Protein AF-A0A962V2A2-F1 (afdb_monomer_lite)

Structure (mmCIF, N/CA/C/O backbone):
data_AF-A0A962V2A2-F1
#
_entry.id   AF-A0A962V2A2-F1
#
loop_
_atom_site.group_PDB
_atom_site.id
_atom_site.type_symbol
_atom_site.label_atom_id
_atom_site.label_alt_id
_atom_site.label_comp_id
_atom_site.label_asym_id
_atom_site.label_entity_id
_atom_site.label_seq_id
_atom_site.pdbx_PDB_ins_code
_atom_site.Cartn_x
_atom_site.Cartn_y
_atom_site.Cartn_z
_atom_site.occupancy
_atom_site.B_iso_or_equiv
_atom_site.auth_seq_id
_atom_site.auth_comp_id
_atom_site.auth_asym_id
_atom_site.auth_atom_id
_atom_site.pdbx_PDB_model_num
ATOM 1 N N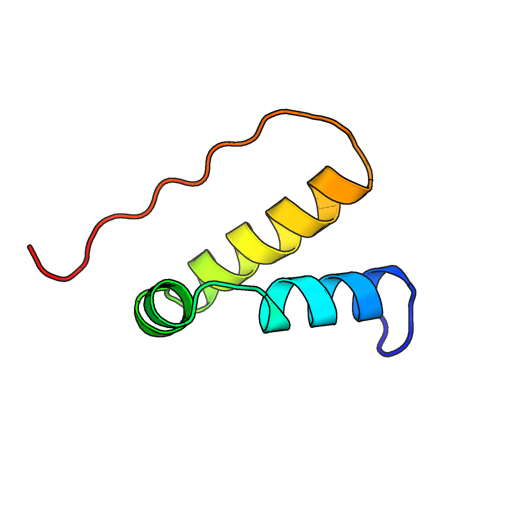 . LEU A 1 1 ? 1.594 -12.347 -10.434 1.00 69.25 1 LEU A N 1
ATOM 2 C CA . LEU A 1 1 ? 2.749 -11.486 -10.794 1.00 69.25 1 LEU A CA 1
ATOM 3 C C . LEU A 1 1 ? 3.989 -12.361 -10.912 1.00 69.25 1 LEU A C 1
ATOM 5 O O . LEU A 1 1 ? 4.159 -13.236 -10.076 1.00 69.25 1 LEU A O 1
ATOM 9 N N . ARG A 1 2 ? 4.819 -12.196 -11.951 1.00 78.38 2 ARG A N 1
ATOM 10 C CA . ARG A 1 2 ? 6.081 -12.953 -12.048 1.00 78.38 2 ARG A CA 1
ATOM 11 C C . ARG A 1 2 ? 7.170 -12.223 -11.248 1.00 78.38 2 ARG A C 1
ATOM 13 O O . ARG A 1 2 ? 7.350 -11.024 -11.499 1.00 78.38 2 ARG A O 1
ATOM 20 N N . PRO A 1 3 ? 7.892 -12.890 -10.331 1.00 69.31 3 PRO A N 1
ATOM 21 C CA . PRO A 1 3 ? 9.046 -12.299 -9.654 1.00 69.31 3 PRO A CA 1
ATOM 22 C C . PRO A 1 3 ? 10.041 -11.745 -10.686 1.00 69.31 3 PRO A C 1
ATOM 24 O O . PRO A 1 3 ? 10.337 -12.413 -11.674 1.00 69.31 3 PRO A O 1
ATOM 27 N N . GLY A 1 4 ? 10.485 -10.497 -10.515 1.00 75.12 4 GLY A N 1
ATOM 28 C CA . GLY A 1 4 ? 11.398 -9.819 -11.451 1.00 75.12 4 GLY A CA 1
ATOM 29 C C . GLY A 1 4 ? 10.752 -9.168 -12.686 1.00 75.12 4 GLY A C 1
ATOM 30 O O . GLY A 1 4 ? 11.449 -8.501 -13.447 1.00 75.12 4 GLY A O 1
ATOM 31 N N . SER A 1 5 ? 9.436 -9.298 -12.887 1.00 87.69 5 SER A N 1
ATOM 32 C CA . SER A 1 5 ? 8.720 -8.525 -13.917 1.00 87.69 5 SER A CA 1
ATOM 33 C C . SER A 1 5 ? 8.618 -7.039 -13.550 1.00 87.69 5 SER A C 1
ATOM 35 O O . SER A 1 5 ? 8.691 -6.684 -12.374 1.00 87.69 5 SER A O 1
ATOM 37 N N . HIS A 1 6 ? 8.387 -6.167 -14.539 1.00 87.19 6 HIS A N 1
ATOM 38 C CA . HIS A 1 6 ? 8.139 -4.738 -14.299 1.00 87.19 6 HIS A CA 1
ATOM 39 C C . HIS A 1 6 ? 7.006 -4.508 -13.290 1.00 87.19 6 HIS A C 1
ATOM 41 O O . HIS A 1 6 ? 7.193 -3.769 -12.329 1.00 87.19 6 HIS A O 1
ATOM 47 N N . ALA A 1 7 ? 5.881 -5.210 -13.456 1.00 87.50 7 ALA A N 1
ATOM 48 C CA . ALA A 1 7 ? 4.757 -5.148 -12.525 1.00 87.50 7 ALA A CA 1
ATOM 49 C C . ALA A 1 7 ? 5.115 -5.697 -11.131 1.00 87.50 7 ALA A C 1
ATOM 51 O O . ALA A 1 7 ? 4.684 -5.153 -10.123 1.00 87.50 7 ALA A O 1
ATOM 52 N N . GLY A 1 8 ? 5.944 -6.745 -11.055 1.00 89.69 8 GLY A N 1
ATOM 53 C CA . GLY A 1 8 ? 6.442 -7.267 -9.779 1.00 89.69 8 GLY A CA 1
ATOM 54 C C . GLY A 1 8 ? 7.343 -6.272 -9.041 1.00 89.69 8 GLY A C 1
ATOM 55 O O . GLY A 1 8 ? 7.193 -6.087 -7.840 1.00 89.69 8 GLY A O 1
ATOM 56 N N . ARG A 1 9 ? 8.240 -5.582 -9.758 1.00 91.44 9 ARG A N 1
ATOM 57 C CA . ARG A 1 9 ? 9.074 -4.514 -9.184 1.00 91.44 9 ARG A CA 1
ATOM 58 C C . ARG A 1 9 ? 8.231 -3.320 -8.738 1.00 91.44 9 ARG A C 1
ATOM 60 O O . ARG A 1 9 ? 8.497 -2.761 -7.683 1.00 91.44 9 ARG A O 1
ATOM 67 N N . ALA A 1 10 ? 7.229 -2.944 -9.527 1.00 92.31 10 ALA A N 1
ATOM 68 C CA . ALA A 1 10 ? 6.303 -1.880 -9.166 1.00 92.31 10 ALA A CA 1
ATOM 69 C C . ALA A 1 10 ? 5.526 -2.226 -7.887 1.00 92.31 10 ALA A C 1
ATOM 71 O O . ALA A 1 10 ? 5.477 -1.404 -6.980 1.00 92.31 10 ALA A O 1
ATOM 72 N N . LEU A 1 11 ? 5.024 -3.462 -7.763 1.00 92.56 11 LEU A N 1
ATOM 73 C CA . LEU A 1 11 ? 4.380 -3.923 -6.532 1.00 92.56 11 LEU A CA 1
ATOM 74 C C . LEU A 1 11 ? 5.328 -3.869 -5.326 1.00 92.56 11 LEU A C 1
ATOM 76 O O . LEU A 1 11 ? 4.917 -3.421 -4.263 1.00 92.56 11 LEU A O 1
ATOM 80 N N . GLN A 1 12 ? 6.588 -4.281 -5.491 1.00 92.50 12 GLN A N 1
ATOM 81 C CA . GLN A 1 12 ? 7.586 -4.202 -4.420 1.00 92.50 12 GLN A CA 1
ATOM 82 C C . GLN A 1 12 ? 7.747 -2.760 -3.919 1.00 92.50 12 GLN A C 1
ATOM 84 O O . GLN A 1 12 ? 7.664 -2.515 -2.724 1.00 92.50 12 GLN A O 1
ATOM 89 N N . ILE A 1 13 ? 7.885 -1.800 -4.840 1.00 93.12 13 ILE A N 1
ATOM 90 C CA . ILE A 1 13 ? 7.991 -0.374 -4.502 1.00 93.12 13 ILE A CA 1
ATOM 91 C C . ILE A 1 13 ? 6.719 0.120 -3.800 1.00 93.12 13 ILE A C 1
ATOM 93 O O . ILE A 1 13 ? 6.815 0.850 -2.819 1.00 93.12 13 ILE A O 1
ATOM 97 N N . ILE A 1 14 ? 5.533 -0.280 -4.273 1.00 93.12 14 ILE A N 1
ATOM 98 C CA . ILE A 1 14 ? 4.259 0.087 -3.637 1.00 93.12 14 ILE A CA 1
ATOM 99 C C . ILE A 1 14 ? 4.250 -0.367 -2.177 1.00 93.12 14 ILE A C 1
ATOM 101 O O . ILE A 1 14 ? 3.979 0.452 -1.306 1.00 93.12 14 ILE A O 1
ATOM 105 N N . LEU A 1 15 ? 4.606 -1.625 -1.910 1.00 92.00 15 LEU A N 1
ATOM 106 C CA . LEU A 1 15 ? 4.660 -2.172 -0.553 1.00 92.00 15 LEU A CA 1
ATOM 107 C C . LEU A 1 15 ? 5.735 -1.492 0.309 1.00 92.00 15 LEU A C 1
ATOM 109 O O . LEU A 1 15 ? 5.470 -1.187 1.467 1.00 92.00 15 LEU A O 1
ATOM 113 N N . ASP A 1 16 ? 6.909 -1.191 -0.253 1.00 92.06 16 ASP A N 1
ATOM 114 C CA . ASP A 1 16 ? 7.998 -0.508 0.463 1.00 92.06 16 ASP A CA 1
ATOM 115 C C . ASP A 1 16 ? 7.642 0.946 0.833 1.00 92.06 16 ASP A C 1
ATOM 117 O O . ASP A 1 16 ? 8.141 1.482 1.823 1.00 92.06 16 ASP A O 1
ATOM 121 N N . THR A 1 17 ? 6.786 1.596 0.036 1.00 92.25 17 THR A N 1
ATOM 122 C CA . THR A 1 17 ? 6.295 2.966 0.285 1.00 92.25 17 THR A CA 1
ATOM 123 C C . THR A 1 17 ? 4.966 3.021 1.035 1.00 92.25 17 THR A C 1
ATOM 125 O O . THR A 1 17 ? 4.515 4.113 1.388 1.00 92.25 17 THR A O 1
ATOM 128 N N . PHE A 1 18 ? 4.336 1.870 1.280 1.00 91.25 18 PHE A N 1
ATOM 129 C CA . PHE A 1 18 ? 3.051 1.802 1.961 1.00 91.25 18 PHE A CA 1
ATOM 130 C C . PHE A 1 18 ? 3.206 2.303 3.406 1.00 91.25 18 PHE A C 1
ATOM 132 O O . PHE A 1 18 ? 4.183 1.942 4.075 1.00 91.25 18 PHE A O 1
ATOM 139 N N . PRO A 1 19 ? 2.281 3.132 3.924 1.00 90.31 19 PRO A N 1
ATOM 140 C CA . PRO A 1 19 ? 2.385 3.626 5.289 1.00 90.31 19 PRO A CA 1
ATOM 141 C C . PRO A 1 19 ? 2.458 2.464 6.281 1.00 90.31 19 PRO A C 1
ATOM 143 O O . PRO A 1 19 ? 1.620 1.563 6.278 1.00 90.31 19 PRO A O 1
ATOM 146 N N . ARG A 1 20 ? 3.475 2.482 7.146 1.00 88.62 20 ARG A N 1
ATOM 147 C CA . ARG A 1 20 ? 3.738 1.399 8.101 1.00 88.62 20 ARG A CA 1
ATOM 148 C C . ARG A 1 20 ? 2.543 1.136 9.022 1.00 88.62 20 ARG A C 1
ATOM 150 O O . ARG A 1 20 ? 2.212 -0.018 9.270 1.00 88.62 20 ARG A O 1
ATOM 157 N N . ASP A 1 21 ? 1.898 2.193 9.500 1.00 87.38 21 ASP A N 1
ATOM 158 C CA . ASP A 1 21 ? 0.734 2.073 10.380 1.00 87.38 21 ASP A CA 1
ATOM 159 C C . ASP A 1 21 ? -0.446 1.427 9.647 1.00 87.38 21 ASP A C 1
ATOM 161 O O . ASP A 1 21 ? -1.138 0.582 10.209 1.00 87.38 21 ASP A O 1
ATOM 165 N N . GLU A 1 22 ? -0.634 1.747 8.365 1.00 84.19 22 GLU A N 1
ATOM 166 C CA . GLU A 1 22 ? -1.661 1.108 7.546 1.00 84.19 22 GLU A CA 1
ATOM 167 C C . GLU A 1 22 ? -1.341 -0.365 7.291 1.00 84.19 22 GLU A C 1
ATOM 169 O O . GLU A 1 22 ? -2.238 -1.188 7.436 1.00 84.19 22 GLU A O 1
ATOM 174 N N . LEU A 1 23 ? -0.078 -0.705 7.009 1.00 85.94 23 LEU A N 1
ATOM 175 C CA . LEU A 1 23 ? 0.405 -2.085 6.871 1.00 85.94 23 LEU A CA 1
ATOM 176 C C . LEU A 1 23 ? 0.097 -2.942 8.105 1.00 85.94 23 LEU A C 1
ATOM 178 O O . LEU A 1 23 ? -0.305 -4.091 7.961 1.00 85.94 23 LEU A O 1
ATOM 182 N N . PHE A 1 24 ? 0.281 -2.399 9.311 1.00 85.19 24 PHE A N 1
ATOM 183 C CA . PHE A 1 24 ? 0.008 -3.130 10.554 1.00 85.19 24 PHE A CA 1
ATOM 184 C C . PHE A 1 24 ? -1.477 -3.215 10.908 1.00 85.19 24 PHE A C 1
ATOM 186 O O . PHE A 1 24 ? -1.879 -4.102 11.656 1.00 85.19 24 PHE A O 1
ATOM 193 N N . GLN A 1 25 ? -2.278 -2.280 10.406 1.00 86.00 25 GLN A N 1
ATOM 194 C CA . GLN A 1 25 ? -3.708 -2.201 10.686 1.00 86.00 25 GLN A CA 1
ATOM 195 C C . GLN A 1 25 ? -4.571 -2.861 9.602 1.00 86.00 25 GLN A C 1
ATOM 197 O O . GLN A 1 25 ? -5.757 -3.055 9.821 1.00 86.00 25 GLN A O 1
ATOM 202 N N . ALA A 1 26 ? -4.030 -3.144 8.417 1.00 88.19 26 ALA A N 1
ATOM 203 C CA . ALA A 1 26 ? -4.776 -3.765 7.330 1.00 88.19 26 ALA A CA 1
ATOM 204 C C . ALA A 1 26 ? -4.756 -5.288 7.473 1.00 88.19 26 ALA A C 1
ATOM 206 O O . ALA A 1 26 ? -3.743 -5.885 7.839 1.00 88.19 26 ALA A O 1
ATOM 207 N N . THR A 1 27 ? -5.870 -5.923 7.131 1.00 90.12 27 THR A N 1
ATOM 208 C CA . THR A 1 27 ? -5.888 -7.365 6.873 1.00 90.12 27 THR A CA 1
ATOM 209 C C . THR A 1 27 ? -5.097 -7.692 5.602 1.00 90.12 27 THR A C 1
ATOM 211 O O . THR A 1 27 ? -4.829 -6.821 4.771 1.00 90.12 27 THR A O 1
ATOM 214 N N . GLU A 1 28 ? -4.726 -8.962 5.424 1.00 91.00 28 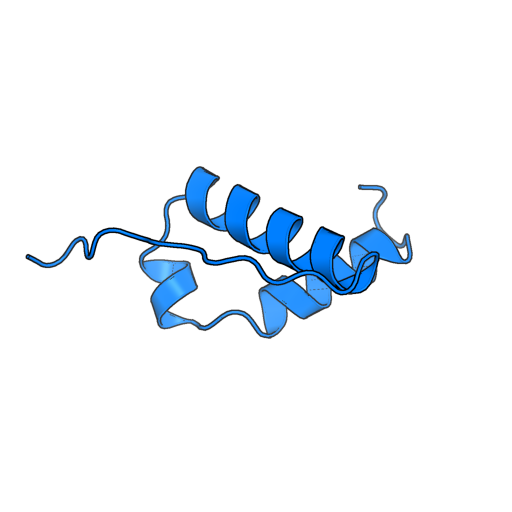GLU A N 1
ATOM 215 C CA . GLU A 1 28 ? -4.041 -9.416 4.206 1.00 91.00 28 GLU A CA 1
ATOM 216 C C . GLU A 1 28 ? -4.856 -9.095 2.940 1.00 91.00 28 GLU A C 1
ATOM 218 O O . GLU A 1 28 ? -4.296 -8.600 1.960 1.00 91.00 28 GLU A O 1
ATOM 223 N N . ASP A 1 29 ? -6.178 -9.282 2.993 1.00 91.19 29 ASP A N 1
ATOM 224 C CA . ASP A 1 29 ? -7.089 -8.994 1.882 1.00 91.19 29 ASP A CA 1
ATOM 225 C C . ASP A 1 29 ? -7.145 -7.491 1.560 1.00 91.19 29 ASP A C 1
ATOM 227 O O . ASP A 1 29 ? -7.020 -7.090 0.402 1.00 91.19 29 ASP A O 1
ATOM 231 N N . GLU A 1 30 ? -7.250 -6.629 2.577 1.00 91.31 30 GLU A N 1
ATOM 232 C CA . GLU A 1 30 ? -7.246 -5.170 2.389 1.00 91.31 30 GLU A CA 1
ATOM 233 C C . GLU A 1 30 ? -5.919 -4.664 1.814 1.00 91.31 30 GLU A C 1
ATOM 235 O O . GLU A 1 30 ? -5.897 -3.769 0.956 1.00 91.31 30 GLU A O 1
ATOM 240 N N . LEU A 1 31 ? -4.804 -5.238 2.273 1.00 91.44 31 LEU A N 1
ATOM 241 C CA . LEU A 1 31 ? -3.476 -4.911 1.772 1.00 91.44 31 LEU A CA 1
ATOM 242 C C . LEU A 1 31 ? -3.321 -5.356 0.315 1.00 91.44 31 LEU A C 1
ATOM 244 O O . LEU A 1 31 ? -2.777 -4.606 -0.504 1.00 91.44 31 LEU A O 1
ATOM 248 N N . PHE A 1 32 ? -3.820 -6.544 -0.025 1.00 92.06 32 PHE A N 1
ATOM 249 C CA . PHE A 1 32 ? -3.825 -7.063 -1.387 1.00 92.06 32 PHE A CA 1
ATOM 250 C C . PHE A 1 32 ? -4.634 -6.159 -2.325 1.00 92.06 32 PHE A C 1
ATOM 252 O O . PHE A 1 32 ? -4.102 -5.688 -3.338 1.00 92.06 32 PHE A O 1
ATOM 259 N N . ASP A 1 33 ? -5.877 -5.841 -1.964 1.00 92.44 33 ASP A N 1
ATOM 260 C CA . ASP A 1 33 ? -6.777 -5.016 -2.774 1.00 92.44 33 ASP A CA 1
ATOM 261 C C . ASP A 1 33 ? -6.239 -3.596 -2.984 1.00 92.44 33 ASP A C 1
ATOM 263 O O . ASP A 1 33 ? -6.308 -3.042 -4.093 1.00 92.44 33 ASP A O 1
ATOM 267 N N . SER A 1 34 ? -5.651 -3.013 -1.938 1.00 92.38 34 SER A N 1
ATOM 268 C CA 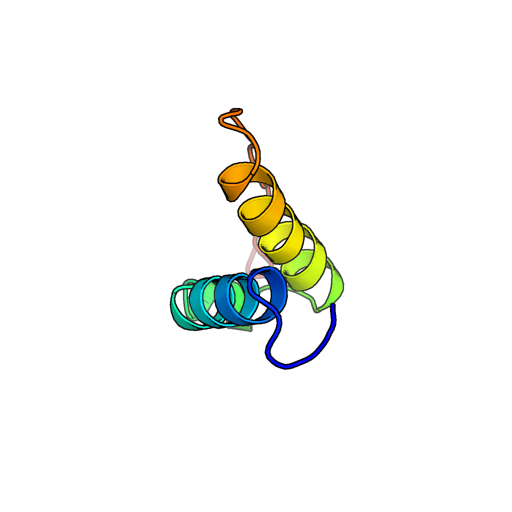. SER A 1 34 ? -5.043 -1.683 -1.996 1.00 92.38 34 SER A CA 1
ATOM 269 C C . SER A 1 34 ? -3.796 -1.685 -2.878 1.00 92.38 34 SER A C 1
ATOM 271 O O . SER A 1 34 ? -3.679 -0.864 -3.790 1.00 92.38 34 SER A O 1
ATOM 273 N N . SER A 1 35 ? -2.895 -2.652 -2.693 1.00 92.62 35 SER A N 1
ATOM 274 C CA . SER A 1 35 ? -1.616 -2.717 -3.411 1.00 92.62 35 SER A CA 1
ATOM 275 C C . SER A 1 35 ? -1.787 -3.033 -4.899 1.00 92.62 35 SER A C 1
ATOM 277 O O . SER A 1 35 ? -1.217 -2.348 -5.753 1.00 92.62 35 SER A O 1
ATOM 279 N N . ILE A 1 36 ? -2.630 -4.014 -5.242 1.00 93.00 36 ILE A N 1
ATOM 280 C CA . ILE A 1 36 ? -3.025 -4.283 -6.638 1.00 93.00 36 ILE A CA 1
ATOM 281 C C . ILE A 1 36 ? -3.764 -3.083 -7.217 1.00 93.00 36 ILE A C 1
ATOM 283 O O . ILE A 1 36 ? -3.624 -2.731 -8.391 1.00 93.00 36 ILE A O 1
ATOM 287 N N . GLY A 1 37 ? -4.536 -2.414 -6.374 1.00 92.31 37 GLY A N 1
ATOM 288 C CA . GLY A 1 37 ? 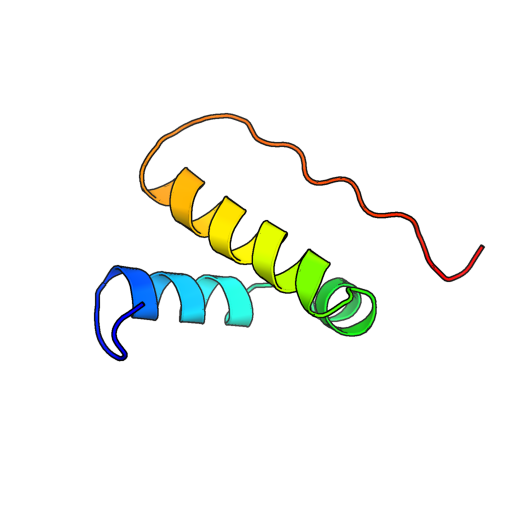-5.249 -1.234 -6.754 1.00 92.31 37 GLY A CA 1
ATOM 289 C C . GLY A 1 37 ? -4.374 -0.064 -7.180 1.00 92.31 37 GLY A C 1
ATOM 290 O O . GLY A 1 37 ? -4.670 0.558 -8.201 1.00 92.31 37 GLY A O 1
ATOM 291 N N . ILE A 1 38 ? -3.325 0.220 -6.413 1.00 91.88 38 ILE A N 1
ATOM 292 C CA . ILE A 1 38 ? -2.310 1.232 -6.718 1.00 91.88 38 ILE A CA 1
ATOM 293 C C . ILE A 1 38 ? -1.519 0.819 -7.963 1.00 91.88 38 ILE A C 1
ATOM 295 O O . ILE A 1 38 ? -1.286 1.648 -8.841 1.00 91.88 38 ILE A O 1
ATOM 299 N N . LEU A 1 39 ? -1.182 -0.466 -8.098 1.00 92.06 39 LEU A N 1
ATOM 300 C CA . LEU A 1 39 ? -0.487 -0.988 -9.275 1.00 92.06 39 LEU A CA 1
ATOM 301 C C . LEU A 1 39 ? -1.275 -0.715 -10.568 1.00 92.06 39 LEU A C 1
ATOM 303 O O . LEU A 1 39 ? -0.724 -0.196 -11.536 1.00 92.06 39 LEU A O 1
ATOM 307 N N . HIS A 1 40 ? -2.586 -0.970 -10.575 1.00 90.38 40 HIS A N 1
ATOM 308 C CA . HIS A 1 40 ? -3.433 -0.671 -11.734 1.00 90.38 40 HIS A CA 1
ATOM 309 C C . HIS A 1 40 ? -3.565 0.835 -12.030 1.00 90.38 40 HIS A C 1
ATOM 311 O O . HIS A 1 40 ? -3.778 1.211 -13.185 1.00 90.38 40 HIS A O 1
ATOM 317 N N . LEU A 1 41 ? -3.435 1.708 -11.022 1.00 89.69 41 LEU A N 1
ATOM 318 C CA . LEU A 1 41 ? -3.427 3.164 -11.224 1.00 89.69 41 LEU A CA 1
ATOM 319 C C . LEU A 1 41 ? -2.171 3.646 -11.951 1.00 89.69 41 LEU A C 1
ATOM 321 O O . LEU A 1 41 ? -2.231 4.621 -12.699 1.00 89.69 41 LEU A O 1
ATOM 325 N N . GLN A 1 42 ? -1.041 2.963 -11.764 1.00 82.56 42 GLN A N 1
ATOM 326 C CA . GLN A 1 42 ? 0.188 3.286 -12.489 1.00 82.56 42 GLN A CA 1
ATOM 327 C C . GLN A 1 42 ? 0.060 2.981 -13.986 1.00 82.56 42 GLN A C 1
ATOM 329 O O . GLN A 1 42 ? 0.640 3.685 -14.808 1.00 82.56 42 GLN A O 1
ATOM 334 N N . GLU A 1 43 ? -0.736 1.974 -14.350 1.00 80.44 43 GLU A N 1
ATOM 335 C CA . GLU A 1 43 ? -1.019 1.640 -15.749 1.00 80.44 43 GLU A CA 1
ATOM 336 C C . GLU A 1 43 ? -2.110 2.531 -16.364 1.00 80.44 43 GLU A C 1
ATOM 338 O O . GLU A 1 43 ? -2.158 2.712 -17.582 1.00 80.44 43 GLU A O 1
ATOM 343 N N . ARG A 1 44 ? -3.012 3.082 -15.539 1.00 82.12 44 ARG A N 1
ATOM 344 C CA . ARG A 1 44 ? -4.143 3.909 -15.982 1.00 82.12 44 ARG A CA 1
ATOM 345 C C . ARG A 1 44 ? -4.377 5.076 -15.025 1.00 82.12 44 ARG A C 1
ATOM 347 O O . ARG A 1 44 ? -4.863 4.869 -13.918 1.00 82.12 44 ARG A O 1
ATOM 354 N N . GLN A 1 45 ? -4.167 6.308 -15.493 1.00 77.06 45 GLN A N 1
ATOM 355 C CA . GLN A 1 45 ? -4.485 7.528 -14.738 1.00 77.06 45 GLN A CA 1
ATOM 356 C C . GLN A 1 45 ? -5.998 7.657 -14.491 1.00 77.06 45 GLN A C 1
ATOM 358 O O . GLN A 1 45 ? -6.741 8.220 -15.294 1.00 77.06 45 GLN A O 1
ATOM 363 N N . ARG A 1 46 ? -6.470 7.106 -13.373 1.00 84.31 46 ARG A N 1
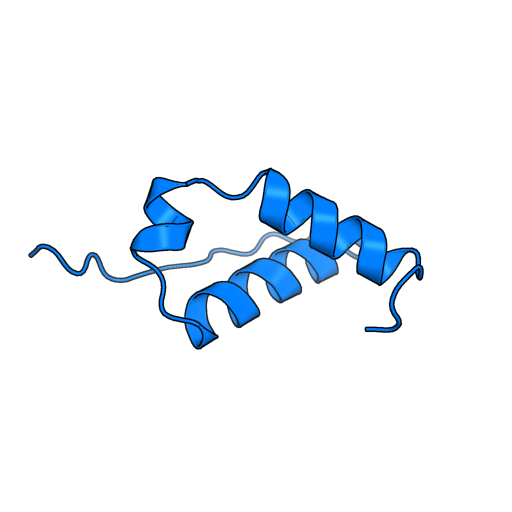ATOM 364 C CA . ARG A 1 46 ? -7.851 7.211 -12.891 1.00 84.31 46 ARG A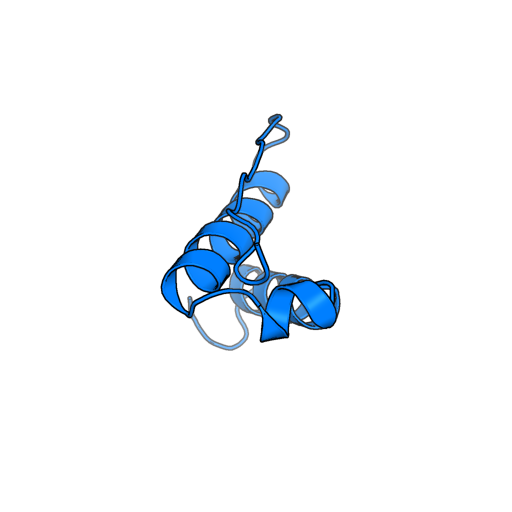 CA 1
ATOM 365 C C . ARG A 1 46 ? -7.835 7.556 -11.408 1.00 84.31 46 ARG A C 1
ATOM 367 O O . ARG A 1 46 ? -6.908 7.195 -10.697 1.00 84.31 46 ARG A O 1
ATOM 374 N N . LEU A 1 47 ? -8.875 8.225 -10.927 1.00 87.12 47 LEU A N 1
ATOM 375 C CA . LEU A 1 47 ? -9.064 8.400 -9.491 1.00 87.12 47 LEU A CA 1
ATOM 376 C C . LEU A 1 47 ? -9.604 7.094 -8.891 1.00 87.12 47 LEU A C 1
ATOM 378 O O . LEU A 1 47 ? -10.556 6.519 -9.424 1.00 87.12 47 LEU A O 1
ATOM 382 N N . ARG A 1 48 ? -9.019 6.637 -7.781 1.00 86.19 48 ARG A N 1
ATOM 383 C CA . ARG A 1 48 ? -9.589 5.587 -6.925 1.00 86.19 48 ARG A CA 1
ATOM 384 C C . ARG A 1 48 ? -9.492 6.021 -5.470 1.00 86.19 48 ARG A C 1
ATOM 386 O O . ARG A 1 48 ? -8.528 6.675 -5.087 1.00 86.19 48 ARG A O 1
ATOM 393 N N . LEU A 1 49 ? -10.504 5.652 -4.696 1.00 87.12 49 LEU A N 1
ATOM 394 C CA . LEU A 1 49 ? -10.573 5.863 -3.259 1.00 87.12 49 LEU A CA 1
ATOM 395 C C . LEU A 1 49 ? -10.583 4.489 -2.590 1.00 87.12 49 LEU A C 1
ATOM 397 O O . LEU A 1 49 ? -11.379 3.631 -2.973 1.00 87.12 49 LEU A O 1
ATOM 401 N N . PHE A 1 50 ? -9.702 4.302 -1.615 1.00 85.88 50 PHE A N 1
ATOM 402 C CA . PHE A 1 50 ? -9.671 3.130 -0.749 1.00 85.88 50 PHE A CA 1
ATOM 403 C C . PHE A 1 50 ? -10.167 3.583 0.621 1.00 85.88 50 PHE A C 1
ATOM 405 O O . PHE A 1 50 ? -9.665 4.567 1.159 1.00 85.88 50 PHE A O 1
ATOM 412 N N . VAL A 1 51 ? -11.198 2.923 1.139 1.00 83.88 51 VAL A N 1
ATOM 413 C CA . VAL A 1 51 ? -11.777 3.227 2.450 1.00 83.88 51 VAL A CA 1
ATOM 414 C C . VAL A 1 51 ? -11.556 2.013 3.328 1.00 83.88 51 VAL A C 1
ATOM 416 O O . VAL A 1 51 ? -11.900 0.904 2.928 1.00 83.88 51 VAL A O 1
ATOM 419 N N . ARG A 1 52 ? -11.005 2.238 4.517 1.00 79.94 52 ARG A N 1
ATOM 420 C CA . ARG A 1 52 ? -10.793 1.208 5.529 1.00 79.94 52 ARG A CA 1
ATOM 421 C C . ARG A 1 52 ? -11.485 1.625 6.818 1.00 79.94 52 ARG A C 1
ATOM 423 O O . ARG A 1 52 ? -11.490 2.812 7.145 1.00 79.94 52 ARG A O 1
ATOM 430 N N . GLN A 1 53 ? -12.075 0.668 7.528 1.00 74.44 53 GLN A N 1
ATOM 431 C CA . GLN A 1 53 ? -12.600 0.922 8.867 1.00 74.44 53 GLN A CA 1
ATOM 432 C C . GLN A 1 53 ? -11.451 0.929 9.877 1.00 74.44 53 GLN A C 1
ATOM 434 O O . GLN A 1 53 ? -10.558 0.087 9.818 1.00 74.44 53 GLN A O 1
ATOM 439 N N . ASP A 1 54 ? -11.449 1.915 10.769 1.00 75.31 54 ASP A N 1
ATOM 440 C CA . ASP A 1 54 ? -10.479 1.971 11.857 1.00 75.31 54 ASP A CA 1
ATOM 441 C C . ASP A 1 54 ? -10.825 0.885 12.884 1.00 75.31 54 ASP A C 1
ATOM 443 O O . ASP A 1 54 ? -11.942 0.842 13.396 1.00 75.31 54 ASP A O 1
ATOM 447 N N . MET A 1 55 ? -9.877 -0.015 13.148 1.00 65.31 55 MET A N 1
ATOM 448 C CA . MET A 1 55 ? -10.073 -1.163 14.038 1.00 65.31 55 MET A CA 1
ATOM 449 C C . MET A 1 55 ? -9.903 -0.806 15.524 1.00 65.31 55 MET A C 1
ATOM 451 O O . MET A 1 55 ? -10.034 -1.683 16.376 1.00 65.31 55 MET A O 1
ATOM 455 N N . PHE A 1 56 ? -9.604 0.459 15.844 1.00 68.06 56 PHE A N 1
ATOM 456 C CA . PHE A 1 56 ? -9.406 0.945 17.214 1.00 68.06 56 PHE A CA 1
ATOM 457 C C . PHE A 1 56 ? -10.565 1.794 17.767 1.00 68.06 56 PHE A C 1
ATOM 459 O O . PHE A 1 56 ? -10.374 2.477 18.777 1.00 68.06 56 PHE A O 1
ATOM 466 N N . GLN A 1 57 ? -11.749 1.760 17.141 1.00 55.75 57 GLN A N 1
ATOM 467 C CA . GLN A 1 57 ? -12.979 2.346 17.700 1.00 55.75 57 GLN A CA 1
ATOM 468 C C . GLN A 1 57 ? -13.782 1.366 18.557 1.00 55.75 57 GLN A C 1
ATOM 470 O O . GLN A 1 57 ? -13.893 0.181 18.174 1.00 55.75 57 GLN A O 1
#

Radius of gyration: 12.2 Å; chains: 1; bounding box: 24×21×34 Å

Secondary structure (DSSP, 8-state):
--TTSHHHHHHHHHHHHS-HHHHHHS-HHHHHHHHHHHHHHHHS----------TT-

pLDDT: mean 85.82, std 8.13, range [55.75, 93.12]

Sequence (57 aa):
LRPGSHAGRALQIILDTFPRDELFQATEDELFDSSIGILHLQERQRLRLFVRQDMFQ

Foldseek 3Di:
DDCPDPLNVQLVVLVVPPPPVCVVQDDPVLNVCVSVVVSVCVVPVDDDDRDDDGPPD